Protein AF-A0A4Q4IPM7-F1 (afdb_monomer)

Structure (mmCIF, N/CA/C/O backbone):
data_AF-A0A4Q4IPM7-F1
#
_entry.id   AF-A0A4Q4IPM7-F1
#
loop_
_atom_site.group_PDB
_atom_site.id
_atom_site.type_symbol
_atom_site.label_atom_id
_atom_site.label_alt_id
_atom_site.label_comp_id
_atom_site.label_asym_id
_atom_site.label_entity_id
_atom_site.label_seq_id
_atom_site.pdbx_PDB_ins_code
_atom_site.Cartn_x
_atom_site.Cartn_y
_atom_site.Cartn_z
_atom_site.occupancy
_atom_site.B_iso_or_equiv
_atom_site.auth_seq_id
_atom_site.auth_comp_id
_atom_site.auth_asym_id
_atom_site.auth_atom_id
_atom_site.pdbx_PDB_model_num
ATOM 1 N N . MET A 1 1 ? -11.686 -12.314 -23.707 1.00 50.91 1 MET A N 1
ATOM 2 C CA . MET A 1 1 ? -10.828 -11.120 -23.521 1.00 50.91 1 MET A CA 1
ATOM 3 C C . MET A 1 1 ? -9.849 -11.236 -22.342 1.00 50.91 1 MET A C 1
ATOM 5 O O . MET A 1 1 ? -9.187 -10.262 -22.038 1.00 50.91 1 MET A O 1
ATOM 9 N N . THR A 1 2 ? -9.696 -12.393 -21.686 1.00 59.84 2 THR A N 1
ATOM 10 C CA . THR A 1 2 ? -8.929 -12.515 -20.428 1.00 59.84 2 THR A CA 1
ATOM 11 C C . THR A 1 2 ? -7.448 -12.863 -20.609 1.00 59.84 2 THR A C 1
ATOM 13 O O . THR A 1 2 ? -6.623 -12.279 -19.924 1.00 59.84 2 THR A O 1
ATOM 16 N N . LEU A 1 3 ? -7.091 -13.733 -21.564 1.00 59.34 3 LEU A N 1
ATOM 17 C CA . LEU A 1 3 ? -5.699 -14.182 -21.767 1.00 59.34 3 LEU A CA 1
ATOM 18 C C . LEU A 1 3 ? -4.745 -13.066 -22.227 1.00 59.34 3 LEU A C 1
ATOM 20 O O . LEU A 1 3 ? -3.616 -12.990 -21.749 1.00 59.34 3 LEU A O 1
ATOM 24 N N . TRP A 1 4 ? -5.213 -12.188 -23.119 1.00 51.00 4 TRP A N 1
ATOM 25 C CA . TRP A 1 4 ? -4.432 -11.055 -23.632 1.00 51.00 4 TRP A CA 1
ATOM 26 C C . TRP A 1 4 ? -4.094 -10.046 -22.527 1.00 51.00 4 TRP A C 1
ATOM 28 O O . TRP A 1 4 ? -2.923 -9.742 -22.323 1.00 51.00 4 TRP A O 1
ATOM 38 N N . LEU A 1 5 ? -5.089 -9.638 -21.728 1.00 61.66 5 LEU A N 1
ATOM 39 C CA . LEU A 1 5 ? -4.890 -8.724 -20.597 1.00 61.66 5 LEU A CA 1
ATOM 40 C C . LEU A 1 5 ? -3.927 -9.306 -19.549 1.00 61.66 5 LEU A C 1
ATOM 42 O O . LEU A 1 5 ? -3.033 -8.610 -19.075 1.00 61.66 5 LEU A O 1
ATOM 46 N N . THR A 1 6 ? -4.047 -10.599 -19.220 1.00 65.75 6 THR A N 1
ATOM 47 C CA . THR A 1 6 ? -3.113 -11.255 -18.287 1.00 65.75 6 THR A CA 1
ATOM 48 C C . THR A 1 6 ? -1.692 -11.391 -18.837 1.00 65.75 6 THR A C 1
ATOM 50 O O . THR A 1 6 ? -0.750 -11.408 -18.042 1.00 65.75 6 THR A O 1
ATOM 53 N N . GLY A 1 7 ? -1.538 -11.498 -20.162 1.00 73.44 7 GLY A N 1
ATOM 54 C CA . GLY A 1 7 ? -0.243 -11.551 -20.843 1.00 73.44 7 GLY A CA 1
ATOM 55 C C . GLY A 1 7 ? 0.458 -10.193 -20.859 1.00 73.44 7 GLY A C 1
ATOM 56 O O . GLY A 1 7 ? 1.636 -10.114 -20.520 1.00 73.44 7 GLY A O 1
ATOM 57 N N . GLU A 1 8 ? -0.278 -9.119 -21.149 1.00 78.44 8 GLU A N 1
ATOM 58 C CA . GLU A 1 8 ? 0.234 -7.743 -21.086 1.00 78.44 8 GLU A CA 1
ATOM 59 C C . GLU A 1 8 ? 0.651 -7.350 -19.662 1.00 78.44 8 GLU A C 1
ATOM 61 O O . GLU A 1 8 ? 1.714 -6.764 -19.464 1.00 78.44 8 GLU A O 1
ATOM 66 N N . GLN A 1 9 ? -0.128 -7.745 -18.648 1.00 80.12 9 GLN A N 1
ATOM 67 C CA . GLN A 1 9 ? 0.226 -7.511 -17.245 1.00 80.12 9 GLN A CA 1
ATOM 68 C C . GLN A 1 9 ? 1.501 -8.246 -16.817 1.00 80.12 9 GLN A C 1
ATOM 70 O O . GLN A 1 9 ? 2.310 -7.687 -16.077 1.00 80.12 9 GLN A O 1
ATOM 75 N N . GLN A 1 10 ? 1.692 -9.495 -17.259 1.00 86.00 10 GLN A N 1
ATOM 76 C CA . GLN A 1 10 ? 2.915 -10.236 -16.946 1.00 86.00 10 GLN A CA 1
ATOM 77 C C . GLN A 1 10 ? 4.129 -9.601 -17.634 1.00 86.00 10 GLN A C 1
ATOM 79 O O . GLN A 1 10 ? 5.148 -9.389 -16.983 1.00 86.00 10 GLN A O 1
ATOM 84 N N . ALA A 1 11 ? 3.991 -9.215 -18.906 1.00 88.56 11 ALA A N 1
ATOM 85 C CA . ALA A 1 11 ? 5.040 -8.511 -19.636 1.00 88.56 11 ALA A CA 1
ATOM 86 C C . ALA A 1 11 ? 5.418 -7.179 -18.963 1.00 88.56 11 ALA A C 1
ATOM 88 O O . ALA A 1 11 ? 6.602 -6.872 -18.835 1.00 88.56 11 ALA A O 1
ATOM 89 N N . ALA A 1 12 ? 4.438 -6.416 -18.466 1.00 89.19 12 ALA A N 1
ATOM 90 C CA . ALA A 1 12 ? 4.694 -5.186 -17.716 1.00 89.19 12 ALA A CA 1
ATOM 91 C C . ALA A 1 12 ? 5.505 -5.444 -16.434 1.00 89.19 12 ALA A C 1
ATOM 93 O O . ALA A 1 12 ? 6.487 -4.751 -16.175 1.00 89.19 12 ALA A O 1
ATOM 94 N N . ILE A 1 13 ? 5.150 -6.475 -15.660 1.00 92.19 13 ILE A N 1
ATOM 95 C CA . ILE A 1 13 ? 5.896 -6.868 -14.453 1.00 92.19 13 ILE A CA 1
ATOM 96 C C . ILE A 1 13 ? 7.329 -7.270 -14.787 1.00 92.19 13 ILE A C 1
ATOM 98 O O . ILE A 1 13 ? 8.259 -6.853 -14.094 1.00 92.19 13 ILE A O 1
ATOM 102 N N . ASP A 1 14 ? 7.517 -8.056 -15.845 1.00 92.38 14 ASP A N 1
ATOM 103 C CA . ASP A 1 14 ? 8.843 -8.494 -16.274 1.00 92.38 14 ASP A CA 1
ATOM 104 C C . ASP A 1 14 ? 9.691 -7.297 -16.733 1.00 92.38 14 ASP A C 1
ATOM 106 O O . ASP A 1 14 ? 10.872 -7.204 -16.387 1.00 92.38 14 ASP A O 1
ATOM 110 N N . HIS A 1 15 ? 9.082 -6.324 -17.418 1.00 92.69 15 HIS A N 1
ATOM 111 C CA . HIS A 1 15 ? 9.736 -5.066 -17.774 1.00 92.69 15 HIS A CA 1
ATOM 112 C C . HIS A 1 15 ? 10.129 -4.236 -16.551 1.00 92.69 15 HIS A C 1
ATOM 114 O O . HIS A 1 15 ? 11.280 -3.805 -16.467 1.00 92.69 15 HIS A O 1
ATOM 120 N N . TYR A 1 16 ? 9.242 -4.058 -15.570 1.00 93.06 16 TYR A N 1
ATOM 121 C CA . TYR A 1 16 ? 9.579 -3.333 -14.342 1.00 93.06 16 TYR A CA 1
ATOM 122 C C . TYR A 1 16 ? 10.711 -4.016 -13.571 1.00 93.06 16 TYR A C 1
ATOM 124 O O . TYR A 1 16 ? 11.648 -3.351 -13.135 1.00 93.06 16 TYR A O 1
ATOM 132 N N . ARG A 1 17 ? 10.687 -5.351 -13.461 1.00 92.94 17 ARG A N 1
ATOM 133 C CA . ARG A 1 17 ? 11.783 -6.120 -12.851 1.00 92.94 17 ARG A CA 1
ATOM 134 C C . ARG A 1 17 ? 13.104 -5.894 -13.584 1.00 92.94 17 ARG A C 1
ATOM 136 O O . ARG A 1 17 ? 14.116 -5.648 -12.934 1.00 92.94 17 ARG A O 1
ATOM 143 N N . ALA A 1 18 ? 13.101 -5.924 -14.917 1.00 93.06 18 ALA A N 1
ATOM 144 C CA . ALA A 1 18 ? 14.299 -5.664 -15.712 1.00 93.06 18 ALA A CA 1
ATOM 145 C C . ALA A 1 18 ? 14.844 -4.242 -15.487 1.00 93.06 18 ALA A C 1
ATOM 147 O O . ALA A 1 18 ? 16.050 -4.060 -15.330 1.00 93.06 18 ALA A O 1
ATOM 148 N N . MET A 1 19 ? 13.964 -3.240 -15.401 1.00 91.88 19 MET A N 1
ATOM 149 C CA . MET A 1 19 ? 14.357 -1.860 -15.102 1.00 91.88 19 MET A CA 1
ATOM 150 C C . MET A 1 19 ? 14.982 -1.721 -13.708 1.00 91.88 19 MET A C 1
ATOM 152 O O . MET A 1 19 ? 15.994 -1.039 -13.568 1.00 91.88 19 MET A O 1
ATOM 156 N N . LEU A 1 20 ? 14.443 -2.404 -12.694 1.00 92.44 20 LEU A N 1
ATOM 157 C CA . LEU A 1 20 ? 15.000 -2.388 -11.336 1.00 92.44 20 LEU A CA 1
ATOM 158 C C . LEU A 1 20 ? 16.339 -3.131 -11.230 1.00 92.44 20 LEU A C 1
ATOM 160 O O . LEU A 1 20 ? 17.184 -2.748 -10.427 1.00 92.44 20 LEU A O 1
ATOM 164 N N . ILE A 1 21 ? 16.576 -4.155 -12.056 1.00 92.44 21 ILE A N 1
ATOM 165 C CA . ILE A 1 21 ? 17.897 -4.799 -12.159 1.00 92.44 21 ILE A CA 1
ATOM 166 C C . ILE A 1 21 ? 18.933 -3.806 -12.703 1.00 92.44 21 ILE A C 1
ATOM 168 O O . ILE A 1 21 ? 20.062 -3.763 -12.217 1.00 92.44 21 ILE A O 1
ATOM 172 N N . LEU A 1 22 ? 18.554 -3.001 -13.702 1.00 91.81 22 LEU A N 1
ATOM 173 C CA . LEU A 1 22 ? 19.433 -1.992 -14.300 1.00 91.81 22 LEU A CA 1
ATOM 174 C C . LEU A 1 22 ? 19.650 -0.779 -13.384 1.00 91.81 22 LEU A C 1
ATOM 176 O O . LEU A 1 22 ? 20.718 -0.170 -13.423 1.00 91.81 22 LEU A O 1
ATOM 180 N N . ASN A 1 23 ? 18.654 -0.426 -12.570 1.00 90.31 23 ASN A N 1
ATOM 181 C CA . ASN A 1 23 ? 18.705 0.701 -11.645 1.00 90.31 23 ASN A CA 1
ATOM 182 C C . ASN A 1 23 ? 18.116 0.327 -10.271 1.00 90.31 23 ASN A C 1
ATOM 184 O O . ASN A 1 23 ? 16.974 0.688 -9.970 1.00 90.31 23 ASN A O 1
ATOM 188 N N . PRO A 1 24 ? 18.888 -0.357 -9.407 1.00 87.19 24 PRO A N 1
ATOM 189 C CA . PRO A 1 24 ? 18.386 -0.851 -8.125 1.00 87.19 24 PRO A CA 1
ATOM 190 C C . PRO A 1 24 ? 18.013 0.267 -7.147 1.00 87.19 24 PRO A C 1
ATOM 192 O O . PRO A 1 24 ? 17.145 0.059 -6.305 1.00 87.19 24 PRO A O 1
ATOM 195 N N . ASN A 1 25 ? 18.604 1.459 -7.282 1.00 88.06 25 ASN A N 1
ATOM 196 C CA . ASN A 1 25 ? 18.261 2.620 -6.452 1.00 88.06 25 ASN A CA 1
ATOM 197 C C . ASN A 1 25 ? 16.885 3.209 -6.786 1.00 88.06 25 ASN A C 1
ATOM 199 O O . ASN A 1 25 ? 16.353 3.988 -6.004 1.00 88.06 25 ASN A O 1
ATOM 203 N N . ASP A 1 26 ? 16.324 2.851 -7.943 1.00 89.31 26 ASP A N 1
ATOM 204 C CA . ASP A 1 26 ? 15.000 3.257 -8.397 1.00 89.31 26 ASP A CA 1
ATOM 205 C C . ASP A 1 26 ? 14.680 4.748 -8.188 1.00 89.31 26 ASP A C 1
ATOM 207 O O . ASP A 1 26 ? 13.648 5.155 -7.646 1.00 89.31 26 ASP A O 1
ATOM 211 N N . ASN A 1 27 ? 15.575 5.598 -8.685 1.00 84.50 27 ASN A N 1
ATOM 212 C CA . ASN A 1 27 ? 15.377 7.049 -8.655 1.00 84.50 27 ASN A CA 1
ATOM 213 C C . ASN A 1 27 ? 14.169 7.510 -9.503 1.00 84.50 27 ASN A C 1
ATOM 215 O O . ASN A 1 27 ? 13.852 8.695 -9.513 1.00 84.50 27 ASN A O 1
ATOM 219 N N . GLN A 1 28 ? 13.530 6.595 -10.244 1.00 84.31 28 GLN A N 1
ATOM 220 C CA . GLN A 1 28 ? 12.401 6.853 -11.142 1.00 84.31 28 GLN A CA 1
ATOM 221 C C . GLN A 1 28 ? 11.054 6.365 -10.583 1.00 84.31 28 GLN A C 1
ATOM 223 O O . GLN A 1 28 ? 10.024 6.648 -11.188 1.00 84.31 28 GLN A O 1
ATOM 228 N N . GLY A 1 29 ? 11.039 5.656 -9.449 1.00 88.50 29 GLY A N 1
ATOM 229 C CA . GLY A 1 29 ? 9.805 5.196 -8.804 1.00 88.50 29 GLY A CA 1
ATOM 230 C C . GLY A 1 29 ? 9.147 3.973 -9.456 1.00 88.50 29 GLY A C 1
ATOM 231 O O . GLY A 1 29 ? 7.971 3.708 -9.212 1.00 88.50 29 GLY A O 1
ATOM 232 N N . ILE A 1 30 ? 9.881 3.198 -10.257 1.00 92.81 30 ILE A N 1
ATOM 233 C CA . ILE A 1 30 ? 9.405 1.955 -10.883 1.00 92.81 30 ILE A CA 1
ATOM 234 C C . ILE A 1 30 ? 8.963 0.928 -9.836 1.00 92.81 30 ILE A C 1
ATOM 236 O O . ILE A 1 30 ? 8.058 0.131 -10.093 1.00 92.81 30 ILE A O 1
ATOM 240 N N . ARG A 1 31 ? 9.544 0.956 -8.633 1.00 94.31 31 ARG A N 1
ATOM 241 C CA . ARG A 1 31 ? 9.176 0.050 -7.541 1.00 94.31 31 ARG A CA 1
ATOM 242 C C . ARG A 1 31 ? 7.708 0.198 -7.133 1.00 94.31 31 ARG A C 1
ATOM 244 O O . ARG A 1 31 ? 7.088 -0.803 -6.790 1.00 94.31 31 ARG A O 1
ATOM 251 N N . TYR A 1 32 ? 7.131 1.397 -7.234 1.00 92.50 32 TYR A N 1
ATOM 252 C CA . TYR A 1 32 ? 5.714 1.627 -6.944 1.00 92.50 32 TYR A CA 1
ATOM 253 C C . TYR A 1 32 ? 4.8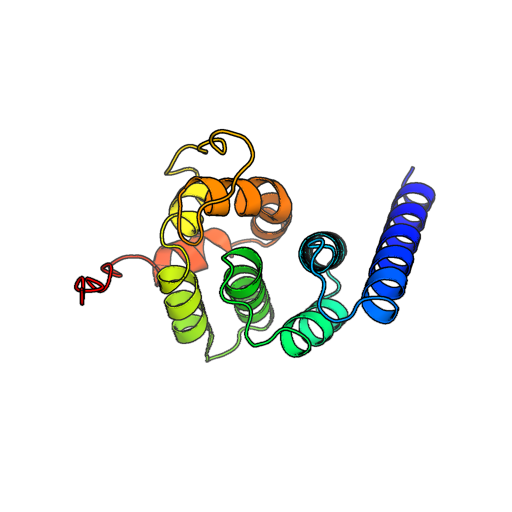16 1.011 -8.016 1.00 92.50 32 TYR A C 1
ATOM 255 O O . TYR A 1 32 ? 3.878 0.289 -7.687 1.00 92.50 32 TYR A O 1
ATOM 263 N N . LEU A 1 33 ? 5.169 1.184 -9.295 1.00 92.19 33 LEU A N 1
ATOM 264 C CA . LEU A 1 33 ? 4.452 0.560 -10.412 1.00 92.19 33 LEU A CA 1
ATOM 265 C C . LEU A 1 33 ? 4.484 -0.969 -10.316 1.00 92.19 33 LEU A C 1
ATOM 267 O O . LEU A 1 33 ? 3.468 -1.630 -10.537 1.00 92.19 33 LEU A O 1
ATOM 271 N N . LEU A 1 34 ? 5.637 -1.535 -9.949 1.00 94.31 34 LEU A N 1
ATOM 272 C CA . LEU A 1 34 ? 5.768 -2.970 -9.731 1.00 94.31 34 LEU A CA 1
ATOM 273 C C . LEU A 1 34 ? 4.928 -3.437 -8.535 1.00 94.31 34 LEU A C 1
ATOM 275 O O . LEU A 1 34 ? 4.243 -4.450 -8.655 1.00 94.31 34 LEU A O 1
ATOM 279 N N . ALA A 1 35 ? 4.932 -2.712 -7.413 1.00 94.12 35 ALA A N 1
ATOM 280 C CA . ALA A 1 35 ? 4.102 -3.043 -6.255 1.00 94.12 35 ALA A CA 1
ATOM 281 C C . ALA A 1 35 ? 2.606 -3.040 -6.614 1.00 94.12 35 ALA A C 1
ATOM 283 O O . ALA A 1 35 ? 1.919 -4.036 -6.378 1.00 94.12 35 ALA A O 1
ATOM 284 N N . SER A 1 36 ? 2.119 -1.982 -7.266 1.00 91.75 36 SER A N 1
ATOM 285 C CA . SER A 1 36 ? 0.725 -1.871 -7.708 1.00 91.75 36 SER A CA 1
ATOM 286 C C . SER A 1 36 ? 0.353 -2.998 -8.691 1.00 91.75 36 SER A C 1
ATOM 288 O O . SER A 1 36 ? -0.692 -3.636 -8.543 1.00 91.75 36 SER A O 1
ATOM 290 N N . ALA A 1 37 ? 1.229 -3.335 -9.646 1.00 92.12 37 ALA A N 1
ATOM 291 C CA . ALA A 1 37 ? 0.999 -4.434 -10.590 1.00 92.12 37 ALA A CA 1
ATOM 292 C C . ALA A 1 37 ? 0.949 -5.816 -9.910 1.00 92.12 37 ALA A C 1
ATOM 294 O O . ALA A 1 37 ? 0.107 -6.651 -10.251 1.00 92.12 37 ALA A O 1
ATOM 295 N N . LEU A 1 38 ? 1.827 -6.066 -8.934 1.00 93.38 38 LEU A N 1
ATOM 296 C CA . LEU A 1 38 ? 1.836 -7.317 -8.173 1.00 93.38 38 LEU A CA 1
ATOM 297 C C . LEU A 1 38 ? 0.601 -7.435 -7.266 1.00 93.38 38 LEU A C 1
ATOM 299 O O . LEU A 1 38 ? 0.020 -8.516 -7.183 1.00 93.38 38 LEU A O 1
ATOM 303 N N . LEU A 1 39 ? 0.150 -6.333 -6.652 1.00 90.62 39 LEU A N 1
ATOM 304 C CA . LEU A 1 39 ? -1.100 -6.282 -5.883 1.00 90.62 39 LEU A CA 1
ATOM 305 C C . LEU A 1 39 ? -2.319 -6.616 -6.746 1.00 90.62 39 LEU A C 1
ATOM 307 O O . LEU A 1 39 ? -3.146 -7.432 -6.346 1.00 90.62 39 LEU A O 1
ATOM 311 N N . GLN A 1 40 ? -2.415 -6.035 -7.944 1.00 88.00 40 GLN A N 1
ATOM 312 C CA . GLN A 1 40 ? -3.520 -6.304 -8.873 1.00 88.00 40 GLN A CA 1
ATOM 313 C C . GLN A 1 40 ? -3.575 -7.766 -9.335 1.00 88.00 40 GLN A C 1
ATOM 315 O O . GLN A 1 40 ? -4.656 -8.281 -9.617 1.00 88.00 40 GLN A O 1
ATOM 320 N N . ARG A 1 41 ? -2.423 -8.438 -9.412 1.00 88.56 41 ARG A N 1
ATOM 321 C CA . ARG A 1 41 ? -2.322 -9.862 -9.767 1.00 88.56 41 ARG A CA 1
ATOM 322 C C . ARG A 1 41 ? -2.423 -10.813 -8.589 1.00 88.56 41 ARG A C 1
ATOM 324 O O . ARG A 1 41 ? -2.352 -12.021 -8.800 1.00 88.56 41 ARG A O 1
ATOM 331 N N . ASP A 1 42 ? -2.554 -10.283 -7.381 1.00 88.44 42 ASP A N 1
ATOM 332 C CA . ASP A 1 42 ? -2.518 -11.078 -6.165 1.00 88.44 42 ASP A CA 1
ATOM 333 C C . ASP A 1 42 ? -1.204 -11.877 -5.973 1.00 88.44 42 ASP A C 1
ATOM 335 O O . ASP A 1 42 ? -1.175 -12.958 -5.383 1.00 88.44 42 ASP A O 1
ATOM 339 N N . ASP A 1 43 ? -0.077 -11.355 -6.476 1.00 92.19 43 ASP A N 1
ATOM 340 C CA . ASP A 1 43 ? 1.243 -11.981 -6.316 1.00 92.19 43 ASP A CA 1
ATOM 341 C C . ASP A 1 43 ? 1.895 -11.550 -4.991 1.00 92.19 43 ASP A C 1
ATOM 343 O O . ASP A 1 43 ? 2.826 -10.738 -4.940 1.00 92.19 43 ASP A O 1
ATOM 347 N N . LEU A 1 44 ? 1.399 -12.115 -3.886 1.00 92.12 44 LEU A N 1
ATOM 348 C CA . LEU A 1 44 ? 1.913 -11.834 -2.539 1.00 92.12 44 LEU A CA 1
ATOM 349 C C . LEU A 1 44 ? 3.389 -12.224 -2.373 1.00 92.12 44 LEU A C 1
ATOM 351 O O . LEU A 1 44 ? 4.126 -11.571 -1.630 1.00 92.12 44 LEU A O 1
ATOM 355 N N . ALA A 1 45 ? 3.841 -13.279 -3.055 1.00 92.88 45 ALA A N 1
ATOM 356 C CA . ALA A 1 45 ? 5.228 -13.726 -2.983 1.00 92.88 45 ALA A CA 1
ATOM 357 C C . ALA A 1 45 ? 6.166 -12.696 -3.628 1.00 92.88 45 ALA A C 1
ATOM 359 O O . ALA A 1 45 ? 7.166 -12.306 -3.015 1.00 92.88 45 ALA A O 1
ATOM 360 N N . GLY A 1 46 ? 5.809 -12.210 -4.820 1.00 94.25 46 GLY A N 1
ATOM 361 C CA . GLY A 1 46 ? 6.517 -11.133 -5.502 1.00 94.25 46 GLY A CA 1
ATOM 362 C C . GLY A 1 46 ? 6.539 -9.845 -4.681 1.00 94.25 46 GLY A C 1
ATOM 363 O O . GLY A 1 46 ? 7.603 -9.242 -4.531 1.00 94.25 46 GLY A O 1
ATOM 364 N N . LEU A 1 47 ? 5.406 -9.466 -4.078 1.00 94.56 47 LEU A N 1
ATOM 365 C CA . LEU A 1 47 ? 5.330 -8.292 -3.203 1.00 94.56 47 LEU A CA 1
ATOM 366 C C . LEU A 1 47 ? 6.285 -8.397 -2.021 1.00 94.56 47 LEU A C 1
ATOM 368 O O . LEU A 1 47 ? 7.033 -7.467 -1.754 1.00 94.56 47 LEU A O 1
ATOM 372 N N . LYS A 1 48 ? 6.323 -9.536 -1.327 1.00 94.00 48 LYS A N 1
ATOM 373 C CA . LYS A 1 48 ? 7.234 -9.733 -0.189 1.00 94.00 48 LYS A CA 1
ATOM 374 C C . LYS A 1 48 ? 8.704 -9.640 -0.577 1.00 94.00 48 LYS A C 1
ATOM 376 O O . LYS A 1 48 ? 9.522 -9.187 0.221 1.00 94.00 48 LYS A O 1
ATOM 381 N N . VAL A 1 49 ? 9.065 -10.121 -1.765 1.00 94.94 49 VAL A N 1
ATOM 382 C CA . VAL A 1 49 ? 10.432 -9.973 -2.278 1.00 94.94 49 VAL A CA 1
ATOM 383 C C . VAL A 1 49 ? 10.738 -8.499 -2.521 1.00 94.94 49 VAL A C 1
ATOM 385 O O . VAL A 1 49 ? 11.743 -8.010 -2.011 1.00 94.94 49 VAL A O 1
ATOM 388 N N . LEU A 1 50 ? 9.843 -7.787 -3.206 1.00 95.31 50 LEU A N 1
ATOM 389 C CA . LEU A 1 50 ? 10.000 -6.364 -3.490 1.00 95.31 50 LEU A CA 1
ATOM 390 C C . LEU A 1 50 ? 10.070 -5.514 -2.213 1.00 95.31 50 LEU A C 1
ATOM 392 O O . LEU A 1 50 ? 10.955 -4.676 -2.075 1.00 95.31 50 LEU A O 1
ATOM 396 N N . LEU A 1 51 ? 9.176 -5.754 -1.254 1.00 93.75 51 LEU A N 1
ATOM 397 C CA . LEU A 1 51 ? 9.115 -4.994 -0.005 1.00 93.75 51 LEU A CA 1
ATOM 398 C C . LEU A 1 51 ? 10.393 -5.160 0.820 1.00 93.75 51 LEU A C 1
ATOM 400 O O . LEU A 1 51 ? 10.881 -4.184 1.375 1.00 93.75 51 LEU A O 1
ATOM 404 N N . ARG A 1 52 ? 10.973 -6.370 0.848 1.00 93.50 52 ARG A N 1
ATOM 405 C CA . ARG A 1 52 ? 12.272 -6.622 1.497 1.00 93.50 52 ARG A CA 1
ATOM 406 C C . ARG A 1 52 ? 13.433 -5.948 0.778 1.00 93.50 52 ARG A C 1
ATOM 408 O O . ARG A 1 52 ? 14.356 -5.485 1.432 1.00 93.50 52 ARG A O 1
ATOM 415 N N . GLN A 1 53 ? 13.397 -5.888 -0.552 1.00 93.38 53 GLN A N 1
ATOM 416 C CA . GLN A 1 53 ? 14.430 -5.201 -1.328 1.00 93.38 53 GLN A CA 1
ATOM 417 C C . GLN A 1 53 ? 14.498 -3.700 -0.991 1.00 93.38 53 GLN A C 1
ATOM 419 O O . GLN A 1 53 ? 15.578 -3.117 -1.038 1.00 93.38 53 GLN A O 1
ATOM 424 N N . TYR A 1 54 ? 13.367 -3.100 -0.612 1.00 92.62 54 TYR A N 1
ATOM 425 C CA . TYR A 1 54 ? 13.249 -1.685 -0.252 1.00 92.62 54 TYR A CA 1
ATOM 426 C C . TYR A 1 54 ? 12.691 -1.503 1.168 1.00 92.62 54 TYR A C 1
ATOM 428 O O . TYR A 1 54 ? 11.794 -0.699 1.393 1.00 92.62 54 TYR A O 1
ATOM 436 N N . GLU A 1 55 ? 13.198 -2.255 2.146 1.00 88.00 55 GLU A N 1
ATOM 437 C CA . GLU A 1 55 ? 12.666 -2.256 3.522 1.00 88.00 55 GLU A CA 1
ATOM 438 C C . GLU A 1 55 ? 12.736 -0.894 4.241 1.00 88.00 55 GLU A C 1
ATOM 440 O O . GLU A 1 55 ? 11.999 -0.660 5.195 1.00 88.00 55 GLU A O 1
ATOM 445 N N . GLY A 1 56 ? 13.597 0.016 3.774 1.00 84.50 56 GLY A N 1
ATOM 446 C CA . GLY A 1 56 ? 13.719 1.382 4.292 1.00 84.50 56 GLY A CA 1
ATOM 447 C C . GLY A 1 56 ? 12.746 2.395 3.680 1.00 84.50 56 GLY A C 1
ATOM 448 O O . GLY A 1 56 ? 12.819 3.576 4.020 1.00 84.50 56 GLY A O 1
ATOM 449 N N . ASP A 1 57 ? 11.874 1.979 2.758 1.00 88.25 57 ASP A N 1
ATOM 450 C CA . ASP A 1 57 ? 10.908 2.875 2.126 1.00 88.25 57 ASP A CA 1
ATOM 451 C C . ASP A 1 57 ? 9.743 3.176 3.088 1.00 88.25 57 ASP A C 1
ATOM 453 O O . ASP A 1 57 ? 8.946 2.308 3.445 1.00 88.25 57 ASP A O 1
ATOM 457 N N . GLY A 1 58 ? 9.673 4.432 3.534 1.00 85.94 58 GLY A N 1
ATOM 458 C CA . GLY A 1 58 ? 8.654 4.925 4.462 1.00 85.94 58 GLY A CA 1
ATOM 459 C C . GLY A 1 58 ? 7.372 5.428 3.794 1.00 85.94 58 GLY A C 1
ATOM 460 O O . GLY A 1 58 ? 6.569 6.065 4.477 1.00 85.94 58 GLY A O 1
ATOM 461 N N . SER A 1 59 ? 7.195 5.202 2.487 1.00 91.06 59 SER A N 1
ATOM 462 C CA . SER A 1 59 ? 6.010 5.636 1.741 1.00 91.06 59 SER A CA 1
ATOM 463 C C . SER A 1 59 ? 4.718 5.017 2.279 1.00 91.06 59 SER A C 1
ATOM 465 O O . SER A 1 59 ? 4.695 3.903 2.822 1.00 91.06 59 SER A O 1
ATOM 467 N N . ALA A 1 60 ? 3.596 5.697 2.043 1.00 92.38 60 ALA A N 1
ATOM 468 C CA . ALA A 1 60 ? 2.276 5.103 2.224 1.00 92.38 60 ALA A CA 1
ATOM 469 C C . ALA A 1 60 ? 2.136 3.816 1.389 1.00 92.38 60 ALA A C 1
ATOM 471 O O . ALA A 1 60 ? 1.601 2.817 1.871 1.00 92.38 60 ALA A O 1
ATOM 472 N N . ALA A 1 61 ? 2.680 3.806 0.167 1.00 92.75 61 ALA A N 1
ATOM 473 C CA . ALA A 1 61 ? 2.631 2.646 -0.713 1.00 92.75 61 ALA A CA 1
ATOM 474 C C . ALA A 1 61 ? 3.270 1.402 -0.085 1.00 92.75 61 ALA A C 1
ATOM 476 O O . ALA A 1 61 ? 2.664 0.331 -0.120 1.00 92.75 61 ALA A O 1
ATOM 477 N N . TRP A 1 62 ? 4.439 1.530 0.546 1.00 95.00 62 TRP A N 1
ATOM 478 C CA . TRP A 1 62 ? 5.087 0.406 1.224 1.00 95.00 62 TRP A CA 1
ATOM 479 C C . TRP A 1 62 ? 4.320 -0.036 2.465 1.00 95.00 62 TRP A C 1
ATOM 481 O O . TRP A 1 62 ? 3.949 -1.208 2.596 1.00 95.00 62 TRP A O 1
ATOM 491 N N . ALA A 1 63 ? 4.045 0.909 3.363 1.00 95.69 63 ALA A N 1
ATOM 492 C CA . ALA A 1 63 ? 3.506 0.589 4.676 1.00 95.69 63 ALA A CA 1
ATOM 493 C C . ALA A 1 63 ? 2.091 -0.010 4.593 1.00 95.69 63 ALA A C 1
ATOM 495 O O . ALA A 1 63 ? 1.789 -1.007 5.254 1.00 95.69 63 ALA A O 1
ATOM 496 N N . TYR A 1 64 ? 1.232 0.526 3.722 1.00 96.44 64 TYR A N 1
ATOM 497 C CA . TYR A 1 64 ? -0.117 -0.010 3.543 1.00 96.44 64 TYR A CA 1
ATOM 498 C C . TYR A 1 64 ? -0.142 -1.304 2.726 1.00 96.44 64 TYR A C 1
ATOM 500 O O . TYR A 1 64 ? -0.967 -2.173 3.000 1.00 96.44 64 TYR A O 1
ATOM 508 N N . THR A 1 65 ? 0.789 -1.508 1.791 1.00 95.12 65 THR A N 1
ATOM 509 C CA . THR A 1 65 ? 0.918 -2.811 1.117 1.00 95.12 65 THR A CA 1
ATOM 510 C C . THR A 1 65 ? 1.316 -3.908 2.107 1.00 95.12 65 THR A C 1
ATOM 512 O O . THR A 1 65 ? 0.725 -4.989 2.094 1.00 95.12 65 THR A O 1
ATOM 515 N N . LEU A 1 66 ? 2.245 -3.625 3.029 1.00 95.06 66 LEU A N 1
ATOM 516 C CA . LEU A 1 66 ? 2.576 -4.530 4.136 1.00 95.06 66 LEU A CA 1
ATOM 517 C C . LEU A 1 66 ? 1.364 -4.808 5.032 1.00 95.06 66 LEU A C 1
ATOM 519 O O . LEU A 1 66 ? 1.119 -5.965 5.378 1.00 95.06 66 LEU A O 1
ATOM 523 N N . ALA A 1 67 ? 0.580 -3.781 5.372 1.00 95.94 67 ALA A N 1
ATOM 524 C CA . ALA A 1 67 ? -0.638 -3.945 6.164 1.00 95.94 67 ALA A CA 1
ATOM 525 C C . ALA A 1 67 ? -1.670 -4.846 5.466 1.00 95.94 67 ALA A C 1
ATOM 527 O O . ALA A 1 67 ? -2.272 -5.703 6.114 1.00 95.94 67 ALA A O 1
ATOM 528 N N . LEU A 1 68 ? -1.837 -4.707 4.147 1.00 95.56 68 LEU A N 1
ATOM 529 C CA . LEU A 1 68 ? -2.741 -5.553 3.371 1.00 95.56 68 LEU A CA 1
ATOM 530 C C . LEU A 1 68 ? -2.274 -7.013 3.338 1.00 95.56 68 LEU A C 1
ATOM 532 O O . LEU A 1 68 ? -3.080 -7.921 3.537 1.00 95.56 68 LEU A O 1
ATOM 536 N N . ILE A 1 69 ? -0.974 -7.256 3.145 1.00 94.75 69 ILE A N 1
ATOM 537 C CA . ILE A 1 69 ? -0.395 -8.608 3.209 1.00 94.75 69 ILE A CA 1
ATOM 538 C C . ILE A 1 69 ? -0.610 -9.210 4.602 1.00 94.75 69 ILE A C 1
ATOM 540 O O . ILE A 1 69 ? -1.072 -10.344 4.713 1.00 94.75 69 ILE A O 1
ATOM 544 N N . ALA A 1 70 ? -0.343 -8.442 5.661 1.00 95.06 70 ALA A N 1
ATOM 545 C CA . ALA A 1 70 ? -0.537 -8.881 7.040 1.00 95.06 70 ALA A CA 1
ATOM 546 C C . ALA A 1 70 ? -1.997 -9.257 7.330 1.00 95.06 70 ALA A C 1
ATOM 548 O O . ALA A 1 70 ? -2.248 -10.259 7.997 1.00 95.06 70 ALA A O 1
ATOM 549 N N . TYR A 1 71 ? -2.961 -8.497 6.801 1.00 95.06 71 TYR A N 1
ATOM 550 C CA . TYR A 1 71 ? -4.378 -8.843 6.902 1.00 95.06 71 TYR A CA 1
ATOM 551 C C . TYR A 1 71 ? -4.686 -10.185 6.233 1.00 95.06 71 TYR A C 1
ATOM 553 O O . TYR A 1 71 ? -5.296 -11.063 6.843 1.00 95.06 71 TYR A O 1
ATOM 561 N N . ARG A 1 72 ? -4.228 -10.361 4.990 1.00 92.50 72 ARG A N 1
ATOM 562 C CA . ARG A 1 72 ? -4.491 -11.572 4.201 1.00 92.50 72 ARG A CA 1
ATOM 563 C C . ARG A 1 72 ? -3.908 -12.832 4.814 1.00 92.50 72 ARG A C 1
ATOM 565 O O . ARG A 1 72 ? -4.524 -13.890 4.741 1.00 92.50 72 ARG A O 1
ATOM 572 N N . GLU A 1 73 ? -2.724 -12.718 5.393 1.00 93.56 73 GLU A N 1
ATOM 573 C CA . GLU A 1 73 ? -2.033 -13.838 6.027 1.00 93.56 73 GLU A CA 1
ATOM 574 C C . G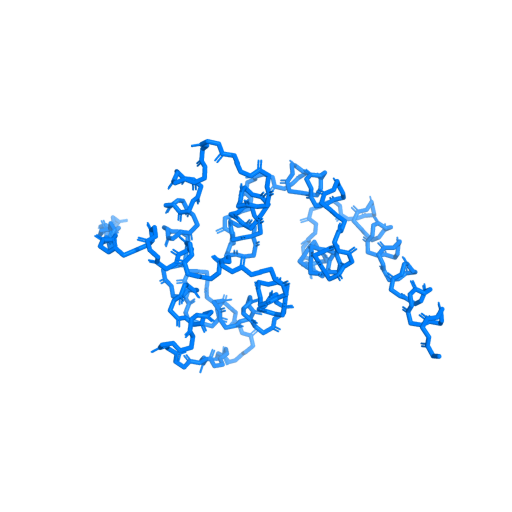LU A 1 73 ? -2.423 -14.030 7.489 1.00 93.56 73 GLU A C 1
ATOM 576 O O . GLU A 1 73 ? -1.934 -14.959 8.129 1.00 93.56 73 GLU A O 1
ATOM 581 N N . GLN A 1 74 ? -3.305 -13.172 8.014 1.00 93.25 74 GLN A N 1
ATOM 582 C CA . GLN A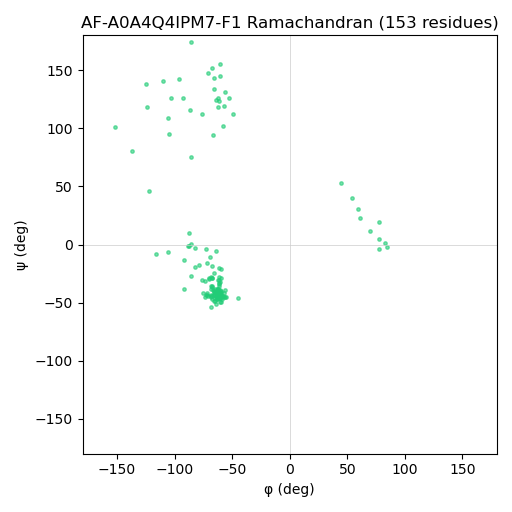 1 74 ? -3.702 -13.163 9.419 1.00 93.25 74 GLN A CA 1
ATOM 583 C C . GLN A 1 74 ? -2.479 -13.069 10.349 1.00 93.25 74 GLN A C 1
ATOM 585 O O . GLN A 1 74 ? -2.412 -13.733 11.385 1.00 93.25 74 GLN A O 1
ATOM 590 N N . ASP A 1 75 ? -1.495 -12.244 9.972 1.00 92.88 75 ASP A N 1
ATOM 591 C CA . ASP A 1 75 ? -0.260 -12.082 10.734 1.00 92.88 75 ASP A CA 1
ATOM 592 C C . ASP A 1 75 ? -0.593 -11.526 12.133 1.00 92.88 75 ASP A C 1
ATOM 594 O O . ASP A 1 75 ? -1.227 -10.466 12.243 1.00 92.88 75 ASP A O 1
ATOM 598 N N . PRO A 1 76 ? -0.153 -12.182 13.225 1.00 91.94 76 PRO A N 1
ATOM 599 C CA . PRO A 1 76 ? -0.399 -11.707 14.588 1.00 91.94 76 PRO A CA 1
ATOM 600 C C . PRO A 1 76 ? 0.184 -10.311 14.858 1.00 91.94 76 PRO A C 1
ATOM 602 O O . PRO A 1 76 ? -0.271 -9.613 15.765 1.00 91.94 76 PRO A O 1
ATOM 605 N N . ARG A 1 77 ? 1.166 -9.869 14.063 1.00 93.19 77 ARG A N 1
ATOM 606 C CA . ARG A 1 77 ? 1.767 -8.529 14.127 1.00 93.19 77 ARG A CA 1
ATOM 607 C C . ARG A 1 77 ? 0.948 -7.468 13.394 1.00 93.19 77 ARG A C 1
ATOM 609 O O . ARG A 1 77 ? 1.297 -6.291 13.467 1.00 93.19 77 ARG A O 1
ATOM 616 N N . GLY A 1 78 ? -0.154 -7.841 12.740 1.00 92.00 78 GLY A N 1
ATOM 617 C CA . GLY A 1 78 ? -1.031 -6.942 11.987 1.00 92.00 78 GLY A CA 1
ATOM 618 C C . GLY A 1 78 ? -1.367 -5.624 12.704 1.00 92.00 78 GLY A C 1
ATOM 619 O O . GLY A 1 78 ? -1.217 -4.572 12.089 1.00 92.00 78 GLY A O 1
ATOM 620 N N . PRO A 1 79 ? -1.735 -5.612 14.003 1.00 91.94 79 PRO A N 1
ATOM 621 C CA . PRO A 1 79 ? -1.998 -4.364 14.724 1.00 91.94 79 PRO A CA 1
ATOM 622 C C . PRO A 1 79 ? -0.793 -3.416 14.830 1.00 91.94 79 PRO A C 1
ATOM 624 O O . PRO A 1 79 ? -0.973 -2.200 14.823 1.00 91.94 79 PRO A O 1
ATOM 627 N N . ALA A 1 80 ? 0.429 -3.946 14.947 1.00 93.06 80 ALA A N 1
ATOM 628 C CA . ALA A 1 80 ? 1.642 -3.129 14.961 1.00 93.06 80 ALA A CA 1
ATOM 629 C C . ALA A 1 80 ? 1.934 -2.565 13.564 1.00 93.06 80 ALA A C 1
ATOM 631 O O . ALA A 1 80 ? 2.161 -1.368 13.435 1.00 93.06 80 ALA A O 1
ATOM 632 N N . ILE A 1 81 ? 1.801 -3.399 12.527 1.00 94.50 81 ILE A N 1
ATOM 633 C CA . ILE A 1 81 ? 1.997 -3.001 11.125 1.00 94.50 81 ILE A CA 1
ATOM 634 C C . ILE A 1 81 ? 0.995 -1.909 10.719 1.00 94.50 81 ILE A C 1
ATOM 636 O O . ILE A 1 81 ? 1.376 -0.918 10.104 1.00 94.50 81 ILE A O 1
ATOM 640 N N . VAL A 1 82 ? -0.280 -2.034 11.109 1.00 94.69 82 VAL A N 1
ATOM 641 C CA . VAL A 1 82 ? -1.290 -0.988 10.859 1.00 94.69 82 VAL A CA 1
ATOM 642 C C . VAL A 1 82 ? -0.934 0.311 11.567 1.00 94.69 82 VAL A C 1
ATOM 644 O O . VAL A 1 82 ? -1.130 1.379 10.997 1.00 94.69 82 VAL A O 1
ATOM 647 N N . ARG A 1 83 ? -0.406 0.247 12.794 1.00 93.44 83 ARG A N 1
ATOM 648 C CA . ARG A 1 83 ? 0.032 1.449 13.508 1.00 93.44 83 ARG A CA 1
ATOM 649 C C . ARG A 1 83 ? 1.174 2.142 12.772 1.00 93.44 83 ARG A C 1
ATOM 651 O O . ARG A 1 83 ? 1.114 3.352 12.614 1.00 93.44 83 ARG A O 1
ATOM 658 N N . GLU A 1 84 ? 2.168 1.393 12.308 1.00 92.31 84 GLU A N 1
ATOM 659 C CA . GLU A 1 84 ? 3.292 1.937 11.536 1.00 92.31 84 GLU A CA 1
ATOM 660 C C . GLU A 1 84 ? 2.823 2.547 10.205 1.00 92.31 84 GLU A C 1
ATOM 662 O O . GLU A 1 84 ? 3.205 3.668 9.877 1.00 92.31 84 GLU A O 1
ATOM 667 N N . ALA A 1 85 ? 1.919 1.875 9.485 1.00 94.69 85 ALA A N 1
ATOM 668 C CA . ALA A 1 85 ? 1.306 2.417 8.270 1.00 94.69 85 ALA A CA 1
ATOM 669 C C . ALA A 1 85 ? 0.481 3.682 8.537 1.00 94.69 85 ALA A C 1
ATOM 671 O O . ALA A 1 85 ? 0.512 4.648 7.777 1.00 94.69 85 ALA A O 1
ATOM 672 N N . TRP A 1 86 ? -0.229 3.717 9.659 1.00 95.06 86 TRP A N 1
ATOM 673 C CA . TRP A 1 86 ? -0.959 4.903 10.072 1.00 95.06 86 TRP A CA 1
ATOM 674 C C . TRP A 1 86 ? -0.028 6.067 10.435 1.00 95.06 86 TRP A C 1
ATOM 676 O O . TRP A 1 86 ? -0.318 7.215 10.100 1.00 95.06 86 TRP A O 1
ATOM 686 N N . GLU A 1 87 ? 1.095 5.784 11.099 1.00 92.25 87 GLU A N 1
ATOM 687 C CA . GLU A 1 87 ? 2.118 6.781 11.430 1.00 92.25 87 GLU A CA 1
ATOM 688 C C . GLU A 1 87 ? 2.846 7.314 10.186 1.00 92.25 87 GLU A C 1
ATOM 690 O O . GLU A 1 87 ? 3.278 8.470 10.208 1.00 92.25 87 GLU A O 1
ATOM 695 N N . SER A 1 88 ? 2.963 6.522 9.111 1.00 92.94 88 SER A N 1
ATOM 696 C CA . SER A 1 88 ? 3.513 7.000 7.838 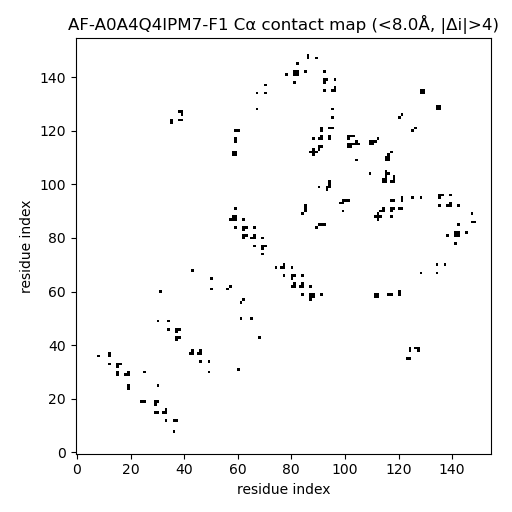1.00 92.94 88 SER A CA 1
ATOM 697 C C . SER A 1 88 ? 2.537 7.917 7.107 1.00 92.94 88 SER A C 1
ATOM 699 O O . SER A 1 88 ? 2.933 8.996 6.668 1.00 92.94 88 SER A O 1
ATOM 701 N N . ASN A 1 89 ? 1.254 7.545 7.031 1.00 94.94 89 ASN A N 1
ATOM 702 C CA . ASN A 1 89 ? 0.227 8.399 6.445 1.00 94.94 89 ASN A CA 1
ATOM 703 C C . ASN A 1 89 ? -1.162 8.144 7.052 1.00 94.94 89 ASN A C 1
ATOM 705 O O . ASN A 1 89 ? -1.875 7.218 6.668 1.00 94.94 89 ASN A O 1
ATOM 709 N N . SER A 1 90 ? -1.589 9.020 7.963 1.00 94.25 90 SER A N 1
ATOM 710 C CA . SER A 1 90 ? -2.858 8.881 8.700 1.00 94.25 90 SER A CA 1
ATOM 711 C C . SER A 1 90 ? -4.127 9.069 7.855 1.00 94.25 90 SER A C 1
ATOM 713 O O . SER A 1 90 ? -5.234 8.808 8.333 1.00 94.25 90 SER A O 1
ATOM 715 N N . HIS A 1 91 ? -4.003 9.549 6.614 1.00 94.69 91 HIS A N 1
ATOM 716 C CA . HIS A 1 91 ? -5.145 9.889 5.764 1.00 94.69 91 HIS A CA 1
ATOM 717 C C . HIS A 1 91 ? -5.691 8.697 4.976 1.00 94.69 91 HIS A C 1
ATOM 719 O O . HIS A 1 91 ? -6.888 8.666 4.678 1.00 94.69 91 HIS A O 1
ATOM 725 N N . VAL A 1 92 ? -4.842 7.708 4.686 1.00 95.50 92 VAL A N 1
ATOM 726 C CA . VAL A 1 92 ? -5.186 6.544 3.858 1.00 95.50 92 VAL A CA 1
ATOM 727 C C . VAL A 1 92 ? -6.403 5.766 4.377 1.00 95.50 92 VAL A C 1
ATOM 729 O O . VAL A 1 92 ? -7.282 5.496 3.561 1.00 95.50 92 VAL A O 1
ATOM 732 N N . PRO A 1 93 ? -6.563 5.446 5.681 1.00 95.50 93 PRO A N 1
ATOM 733 C CA . PRO A 1 93 ? -7.697 4.636 6.131 1.00 95.50 93 PRO A CA 1
ATOM 734 C C . PRO A 1 93 ? -9.035 5.335 5.900 1.00 95.50 93 PRO A C 1
ATOM 736 O O . PRO A 1 93 ? -9.984 4.722 5.419 1.00 95.50 93 PRO A O 1
ATOM 739 N N . ALA A 1 94 ? -9.102 6.641 6.179 1.00 93.19 94 ALA A N 1
ATOM 740 C CA . ALA A 1 94 ? -10.312 7.427 5.967 1.00 93.19 94 ALA A CA 1
ATOM 741 C C . ALA A 1 94 ? -10.642 7.587 4.474 1.00 93.19 94 ALA A C 1
ATOM 743 O O . ALA A 1 94 ? -11.817 7.583 4.109 1.00 93.19 94 ALA A O 1
ATOM 744 N N . MET A 1 95 ? -9.629 7.709 3.609 1.00 95.31 95 MET A N 1
ATOM 745 C CA . MET A 1 95 ? -9.824 7.772 2.156 1.00 95.31 95 MET A CA 1
ATOM 746 C C . MET A 1 95 ? -10.244 6.416 1.571 1.00 95.31 95 MET A C 1
ATOM 748 O O . MET A 1 95 ? -11.177 6.368 0.772 1.00 95.31 95 MET A O 1
ATOM 752 N N . LEU A 1 96 ? -9.636 5.306 2.011 1.00 95.00 96 LEU A N 1
ATOM 753 C CA . LEU A 1 96 ? -10.038 3.949 1.615 1.00 95.00 96 LEU A CA 1
ATOM 754 C C . LEU A 1 96 ? -11.480 3.638 2.025 1.00 95.00 96 LEU A C 1
ATOM 756 O O . LEU A 1 96 ? -12.232 3.081 1.229 1.00 95.00 96 LEU A O 1
ATOM 760 N N . ALA A 1 97 ? -11.875 4.042 3.234 1.00 92.94 97 ALA A N 1
ATOM 761 C CA . ALA A 1 97 ? -13.238 3.890 3.740 1.00 92.94 97 ALA A CA 1
ATOM 762 C C . ALA A 1 97 ? -14.253 4.854 3.091 1.00 92.94 97 ALA A C 1
ATOM 764 O O . ALA A 1 97 ? -15.439 4.798 3.405 1.00 92.94 97 ALA A O 1
ATOM 765 N N . GLY A 1 98 ? -13.813 5.769 2.217 1.00 91.31 98 GLY A N 1
ATOM 766 C CA . GLY A 1 98 ? -14.681 6.776 1.597 1.00 91.31 98 GLY A CA 1
ATOM 767 C C . GLY A 1 98 ? -15.190 7.856 2.562 1.00 91.31 98 GLY A C 1
ATOM 768 O O . GLY A 1 98 ? -16.077 8.629 2.207 1.00 91.31 98 GLY A O 1
ATOM 769 N N . LEU A 1 99 ? -14.630 7.939 3.772 1.00 89.88 99 LEU A N 1
ATOM 770 C CA . LEU A 1 99 ? -14.977 8.930 4.798 1.00 89.88 99 LEU A CA 1
ATOM 771 C C . LEU A 1 99 ? -14.274 10.277 4.574 1.00 89.88 99 LEU A C 1
ATOM 773 O O . LEU A 1 99 ? -14.701 11.303 5.105 1.00 89.88 99 LEU A O 1
ATOM 777 N N . LYS A 1 100 ? -13.194 10.283 3.788 1.00 91.25 100 LYS A N 1
ATOM 778 C CA . LYS A 1 100 ? -12.448 11.477 3.383 1.00 91.25 100 LYS A CA 1
ATOM 779 C C . LYS A 1 100 ? -12.352 11.539 1.860 1.00 91.25 100 LYS A C 1
ATOM 781 O O . LYS A 1 100 ? -12.113 10.526 1.211 1.00 91.25 100 LYS A O 1
ATOM 786 N N . ARG A 1 101 ? -12.534 12.735 1.290 1.00 90.62 101 ARG A N 1
ATOM 787 C CA . ARG A 1 101 ? -12.380 12.959 -0.156 1.00 90.62 101 ARG A CA 1
ATOM 788 C C . ARG A 1 101 ? -10.912 12.883 -0.568 1.00 90.62 101 ARG A C 1
ATOM 790 O O . ARG A 1 101 ? -10.044 13.301 0.193 1.00 90.62 101 ARG A O 1
ATOM 797 N N . LEU A 1 102 ? -10.684 12.410 -1.789 1.00 90.12 102 LEU A N 1
ATOM 798 C CA . LEU A 1 102 ? -9.384 12.448 -2.449 1.00 90.12 102 LEU A CA 1
ATOM 799 C C . LEU A 1 102 ? -8.964 13.898 -2.723 1.00 90.12 102 LEU A C 1
ATOM 801 O O . LEU A 1 102 ? -9.806 14.749 -3.030 1.00 90.12 102 LEU A O 1
ATOM 805 N N . VAL A 1 103 ? -7.668 14.165 -2.595 1.00 89.75 103 VAL A N 1
ATOM 806 C CA . VAL A 1 103 ? -7.056 15.478 -2.795 1.00 89.75 103 VAL A CA 1
ATOM 807 C C . VAL A 1 103 ? -5.956 15.347 -3.844 1.00 89.75 103 VAL A C 1
ATOM 809 O O . VAL A 1 103 ? -4.999 14.609 -3.622 1.00 89.75 103 VAL A O 1
ATOM 812 N N . PRO A 1 104 ? -6.068 16.048 -4.985 1.00 82.56 104 PRO A N 1
ATOM 813 C CA . PRO A 1 104 ? -5.056 15.969 -6.026 1.00 82.56 104 PRO A CA 1
ATOM 814 C C . PRO A 1 104 ? -3.739 16.592 -5.554 1.00 82.56 104 PRO A C 1
ATOM 816 O O . PRO A 1 104 ? -3.733 17.532 -4.750 1.00 82.56 104 PRO A O 1
ATOM 819 N N . SER A 1 105 ? -2.629 16.104 -6.105 1.00 82.50 105 SER A N 1
ATOM 820 C CA . SER A 1 105 ? -1.320 16.722 -5.911 1.00 82.50 105 SER A CA 1
ATOM 821 C C . SER A 1 105 ? -1.305 18.157 -6.436 1.00 82.50 105 SER A C 1
ATOM 823 O O . SER A 1 105 ? -1.956 18.497 -7.430 1.00 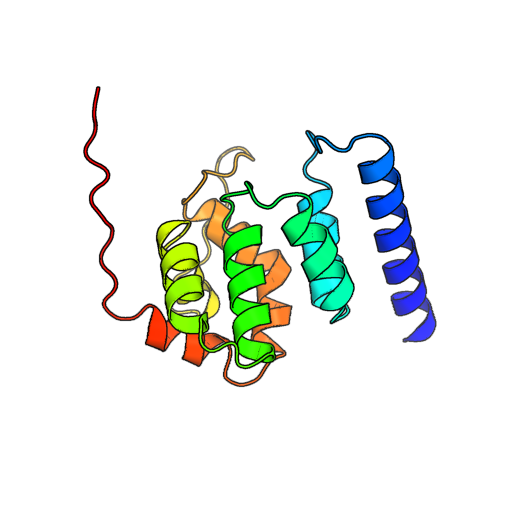82.50 105 SER A O 1
ATOM 825 N N . ARG A 1 106 ? -0.552 19.026 -5.757 1.00 74.50 106 ARG A N 1
ATOM 826 C CA . ARG A 1 106 ? -0.284 20.385 -6.240 1.00 74.50 106 ARG A CA 1
ATOM 827 C C . ARG A 1 106 ? 1.014 20.354 -7.037 1.00 74.50 106 ARG A C 1
ATOM 829 O O . ARG A 1 106 ? 2.026 19.851 -6.561 1.00 74.50 106 ARG A O 1
ATOM 836 N N . ASP A 1 107 ? 0.954 20.845 -8.270 1.00 76.62 107 ASP A N 1
ATOM 837 C CA . ASP A 1 107 ? 2.112 21.020 -9.158 1.00 76.62 107 ASP A CA 1
ATOM 838 C C . ASP A 1 107 ? 2.874 19.728 -9.513 1.00 76.62 107 ASP A C 1
ATOM 840 O O . ASP A 1 107 ? 4.042 19.767 -9.891 1.00 76.62 107 ASP A O 1
ATOM 844 N N . GLY A 1 108 ? 2.208 18.571 -9.417 1.00 75.19 108 GLY A N 1
ATOM 845 C CA . GLY A 1 108 ? 2.783 17.268 -9.766 1.00 75.19 108 GLY A CA 1
ATOM 846 C C . GLY A 1 108 ? 3.731 16.680 -8.717 1.00 75.19 108 GLY A C 1
ATOM 847 O O . GLY A 1 108 ? 4.301 15.617 -8.955 1.00 75.19 108 GLY A O 1
ATOM 848 N N . TYR A 1 109 ? 3.881 17.324 -7.556 1.00 78.75 109 TYR A N 1
ATOM 849 C CA . TYR A 1 109 ? 4.671 16.805 -6.442 1.00 78.75 109 TYR A CA 1
ATOM 850 C C . TYR A 1 109 ? 3.789 16.082 -5.427 1.00 78.75 109 TYR A C 1
ATOM 852 O O . TYR A 1 109 ? 2.674 16.513 -5.141 1.00 78.75 109 TYR A O 1
ATOM 860 N N . ILE A 1 110 ? 4.312 14.989 -4.872 1.00 83.38 110 ILE A N 1
ATOM 861 C CA . ILE A 1 110 ? 3.669 14.227 -3.801 1.00 83.38 110 ILE A CA 1
ATOM 862 C C . ILE A 1 110 ? 4.362 14.557 -2.479 1.00 83.38 110 ILE A C 1
ATOM 864 O O . ILE A 1 110 ? 5.582 14.427 -2.351 1.00 83.38 110 ILE A O 1
ATOM 868 N N . SER A 1 111 ? 3.574 14.965 -1.491 1.00 86.94 111 SER A N 1
ATOM 869 C CA . SER A 1 111 ? 4.033 15.276 -0.144 1.00 86.94 111 SER A CA 1
ATOM 870 C C . SER A 1 111 ? 4.052 14.008 0.704 1.00 86.94 111 SER A C 1
ATOM 872 O O . SER A 1 111 ? 3.014 13.427 1.003 1.00 86.94 111 SER A O 1
ATOM 874 N N . MET A 1 112 ? 5.240 13.591 1.136 1.00 87.00 112 MET A N 1
ATOM 875 C CA . MET A 1 112 ? 5.418 12.431 2.014 1.00 87.00 112 MET A CA 1
ATOM 876 C C . MET A 1 112 ? 4.610 12.599 3.319 1.00 87.00 112 MET A C 1
ATOM 878 O O . MET A 1 112 ? 4.833 13.543 4.080 1.00 87.00 112 MET A O 1
ATOM 882 N N . GLY A 1 113 ? 3.663 11.693 3.568 1.00 89.38 113 GLY A N 1
ATOM 883 C CA . GLY A 1 113 ? 2.723 11.695 4.692 1.00 89.38 113 GLY A CA 1
ATOM 884 C C . GLY A 1 113 ? 1.491 12.583 4.483 1.00 89.38 113 GLY A C 1
ATOM 885 O O . GLY A 1 113 ? 0.657 12.698 5.383 1.00 89.38 113 GLY A O 1
ATOM 886 N N . GLY A 1 114 ? 1.380 13.229 3.321 1.00 91.56 114 GLY A N 1
ATOM 887 C CA . GLY A 1 114 ? 0.319 14.163 2.963 1.00 91.56 114 GLY A CA 1
ATOM 888 C C . GLY A 1 114 ? -0.938 13.504 2.393 1.00 91.56 114 GLY A C 1
ATOM 889 O O . GLY A 1 114 ? -1.021 12.296 2.169 1.00 91.56 114 GLY A O 1
ATOM 890 N N . GLU A 1 115 ? -1.964 14.322 2.163 1.00 92.94 115 GLU A N 1
ATOM 891 C CA . GLU A 1 115 ? -3.239 13.883 1.577 1.00 92.94 115 GLU A CA 1
ATOM 892 C C . GLU A 1 115 ? -3.120 13.513 0.091 1.00 92.94 115 GLU A C 1
ATOM 894 O O . GLU A 1 115 ? -3.859 12.660 -0.399 1.00 92.94 115 GLU A O 1
ATOM 899 N N . ASP A 1 116 ? -2.184 14.142 -0.612 1.00 92.75 116 ASP A N 1
ATOM 900 C CA . ASP A 1 116 ? -1.842 13.875 -2.007 1.00 92.75 116 ASP A CA 1
ATOM 901 C 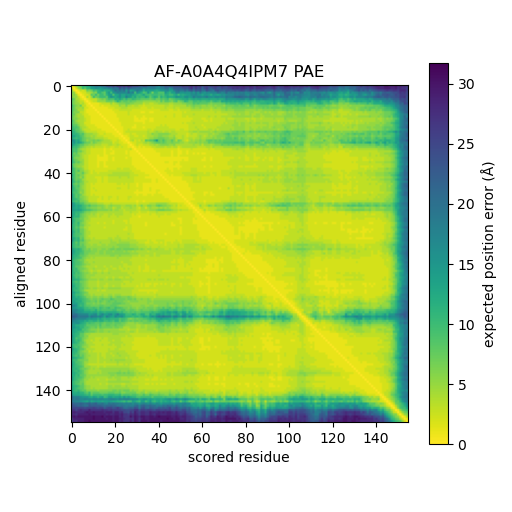C . ASP A 1 116 ? -1.186 12.498 -2.179 1.00 92.75 116 ASP A C 1
ATOM 903 O O . ASP A 1 116 ? -1.583 11.738 -3.059 1.00 92.75 116 ASP A O 1
ATOM 907 N N . GLU A 1 117 ? -0.260 12.122 -1.294 1.00 93.50 117 GLU A N 1
ATOM 908 C CA . GLU A 1 117 ? 0.314 10.770 -1.264 1.00 93.50 117 GLU A CA 1
ATOM 909 C C . GLU A 1 117 ? -0.752 9.715 -0.961 1.00 93.50 117 GLU A C 1
ATOM 911 O O . GLU A 1 117 ? -0.832 8.686 -1.635 1.00 93.50 117 GLU A O 1
ATOM 916 N N . ALA A 1 118 ? -1.607 9.980 0.031 1.00 94.31 118 ALA A N 1
ATOM 917 C CA . ALA A 1 118 ? -2.702 9.078 0.362 1.00 94.31 118 ALA A CA 1
ATOM 918 C C . ALA A 1 118 ? -3.657 8.899 -0.824 1.00 94.31 118 ALA A C 1
ATOM 920 O O . ALA A 1 118 ? -4.112 7.787 -1.086 1.00 94.31 118 ALA A O 1
ATOM 921 N N . THR A 1 119 ? -3.924 9.977 -1.561 1.00 94.44 119 THR A N 1
ATOM 922 C CA . THR A 1 119 ? -4.757 9.945 -2.763 1.00 94.44 119 THR A CA 1
ATOM 923 C C . THR A 1 119 ? -4.127 9.091 -3.851 1.00 94.44 119 THR A C 1
ATOM 925 O O . THR A 1 119 ? -4.783 8.161 -4.315 1.00 94.44 119 THR A O 1
ATOM 928 N N . ALA A 1 120 ? -2.855 9.327 -4.184 1.00 92.06 120 ALA A N 1
A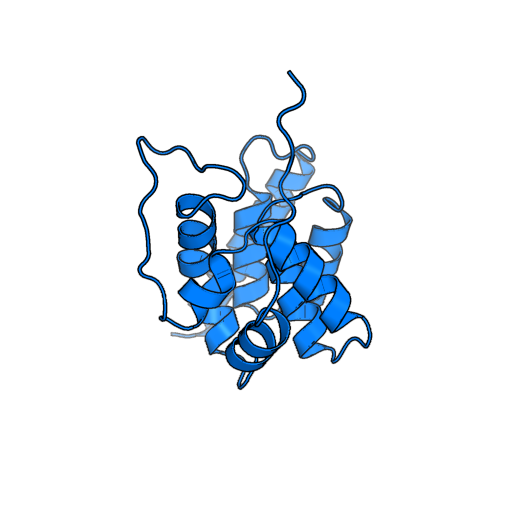TOM 929 C CA . ALA A 1 120 ? -2.133 8.528 -5.173 1.00 92.06 120 ALA A CA 1
ATOM 930 C C . ALA A 1 120 ? -2.169 7.030 -4.818 1.00 92.06 120 ALA A C 1
ATOM 932 O O . ALA A 1 120 ? -2.510 6.188 -5.649 1.00 92.06 120 ALA A O 1
ATOM 933 N N . TYR A 1 121 ? -1.930 6.693 -3.546 1.00 94.12 121 TYR A N 1
ATOM 934 C CA . TYR A 1 121 ? -2.014 5.309 -3.088 1.00 94.12 121 TYR A CA 1
ATOM 935 C C . TYR A 1 121 ? -3.421 4.711 -3.240 1.00 94.12 121 TYR A C 1
ATOM 937 O O . TYR A 1 121 ? -3.566 3.583 -3.716 1.00 94.12 121 TYR A O 1
ATOM 945 N N . VAL A 1 122 ? -4.467 5.437 -2.833 1.00 94.44 122 VAL A N 1
ATOM 946 C CA . VAL A 1 122 ? -5.856 4.952 -2.898 1.00 94.44 122 VAL A CA 1
ATOM 947 C C . VAL A 1 122 ? -6.345 4.806 -4.337 1.00 94.44 122 VAL A C 1
ATOM 949 O O . VAL A 1 122 ? -7.091 3.866 -4.624 1.00 94.44 122 VAL A O 1
ATOM 952 N N . GLU A 1 123 ? -5.932 5.689 -5.241 1.00 92.50 123 GLU A N 1
ATOM 953 C CA . GLU A 1 123 ? -6.259 5.592 -6.664 1.00 92.50 123 GLU A CA 1
ATOM 954 C C . GLU A 1 123 ? -5.636 4.344 -7.295 1.00 92.50 123 GLU A C 1
ATOM 956 O O . GLU A 1 123 ? -6.336 3.583 -7.967 1.00 92.50 123 GLU A O 1
ATOM 961 N N . GLU A 1 124 ? -4.360 4.076 -7.015 1.00 90.56 124 GLU A N 1
ATOM 962 C CA . GLU A 1 124 ? -3.652 2.928 -7.588 1.00 90.56 124 GLU A CA 1
ATOM 963 C C . GLU A 1 124 ? -4.043 1.588 -6.950 1.00 90.56 124 GLU A C 1
ATOM 965 O O . GLU A 1 124 ? -4.217 0.584 -7.645 1.00 90.56 124 GLU A O 1
ATOM 970 N N . ASN A 1 125 ? -4.188 1.558 -5.622 1.00 93.38 125 ASN A N 1
ATOM 971 C CA . ASN A 1 125 ? -4.260 0.317 -4.846 1.00 93.38 125 ASN A CA 1
ATOM 972 C C . ASN A 1 125 ? -5.600 0.107 -4.134 1.00 93.38 125 ASN A C 1
ATOM 974 O O . ASN A 1 125 ? -5.871 -0.985 -3.629 1.00 93.38 125 ASN A O 1
ATOM 978 N N . GLY A 1 126 ? -6.495 1.098 -4.127 1.00 92.94 126 GLY A N 1
ATOM 979 C CA . GLY A 1 126 ? -7.798 0.986 -3.466 1.00 92.94 126 GLY A CA 1
ATOM 980 C C . GLY A 1 126 ? -8.680 -0.126 -4.040 1.00 92.94 126 GLY A C 1
ATOM 981 O O . GLY A 1 126 ? -9.484 -0.709 -3.314 1.00 92.94 126 GLY A O 1
ATOM 982 N N . ALA A 1 127 ? -8.516 -0.474 -5.321 1.00 91.75 127 ALA A N 1
ATOM 983 C CA . ALA A 1 127 ? -9.198 -1.623 -5.917 1.00 91.75 127 ALA A CA 1
ATOM 984 C C . ALA A 1 127 ? -8.771 -2.954 -5.275 1.00 91.75 127 ALA A C 1
ATOM 986 O O . ALA A 1 127 ? -9.632 -3.784 -4.992 1.00 91.75 127 ALA A O 1
ATOM 987 N N . ALA A 1 128 ? -7.478 -3.127 -4.978 1.00 91.81 128 ALA A N 1
ATOM 988 C CA . ALA A 1 128 ? -6.964 -4.324 -4.315 1.00 91.81 128 ALA A CA 1
ATOM 989 C C . ALA A 1 128 ? -7.516 -4.457 -2.886 1.00 91.81 128 ALA A C 1
ATOM 991 O O . ALA A 1 128 ? -7.939 -5.540 -2.489 1.00 91.81 128 ALA A O 1
ATOM 992 N N . TRP A 1 129 ? -7.611 -3.347 -2.144 1.00 95.25 129 TRP A N 1
ATOM 993 C CA . TRP A 1 129 ? -8.254 -3.323 -0.824 1.00 95.25 129 TRP A CA 1
ATOM 994 C C . TRP A 1 129 ? -9.734 -3.709 -0.884 1.00 95.25 129 TRP A C 1
ATOM 996 O O . TRP A 1 129 ? -10.187 -4.525 -0.087 1.00 95.25 129 TRP A O 1
ATOM 1006 N N . ARG A 1 130 ? -10.493 -3.156 -1.839 1.00 94.19 130 ARG A N 1
ATOM 1007 C CA . ARG A 1 130 ? -11.929 -3.457 -1.999 1.00 94.19 130 ARG A CA 1
ATOM 1008 C C . ARG A 1 130 ? -12.197 -4.883 -2.476 1.00 94.19 130 ARG A C 1
ATOM 1010 O O . ARG A 1 130 ? -13.259 -5.423 -2.182 1.00 94.19 130 ARG A O 1
ATOM 1017 N N . ALA A 1 131 ? -11.261 -5.485 -3.206 1.00 92.00 131 ALA A N 1
ATOM 1018 C CA . ALA A 1 131 ? -11.376 -6.866 -3.663 1.00 92.00 131 ALA A CA 1
ATOM 1019 C C . ALA A 1 131 ? -11.306 -7.883 -2.511 1.00 92.00 131 ALA A C 1
ATOM 1021 O O . ALA A 1 131 ? -11.731 -9.024 -2.686 1.00 92.00 131 ALA A O 1
ATOM 1022 N N . ILE A 1 132 ? -10.792 -7.483 -1.344 1.00 92.44 132 ILE A N 1
ATOM 1023 C CA . ILE A 1 132 ? -10.629 -8.349 -0.179 1.00 92.44 132 ILE A CA 1
ATOM 1024 C C . ILE A 1 132 ? -11.700 -7.983 0.865 1.00 92.44 132 ILE A C 1
ATOM 1026 O O . ILE A 1 132 ? -11.611 -6.924 1.493 1.00 92.44 132 ILE A O 1
ATOM 1030 N N . PRO A 1 133 ? -12.710 -8.847 1.088 1.00 93.62 133 PRO A N 1
ATOM 1031 C CA . PRO A 1 133 ? -13.774 -8.573 2.048 1.00 93.62 133 PRO A CA 1
ATOM 1032 C C . PRO A 1 133 ? -13.228 -8.292 3.451 1.00 93.62 133 PRO A C 1
ATOM 1034 O O . PRO A 1 133 ? -12.403 -9.048 3.953 1.00 93.62 133 PRO A O 1
ATOM 1037 N N . GLY A 1 134 ? -13.698 -7.213 4.080 1.00 94.38 134 GLY A N 1
ATOM 1038 C CA . GLY A 1 134 ? -13.347 -6.845 5.456 1.00 94.38 134 GLY A CA 1
ATOM 1039 C C . GLY A 1 134 ? -11.972 -6.195 5.647 1.00 94.38 134 GLY A C 1
ATOM 1040 O O . GLY A 1 134 ? -11.676 -5.765 6.760 1.00 94.38 134 GLY A O 1
ATOM 1041 N N . ALA A 1 135 ? -11.141 -6.064 4.605 1.00 95.69 135 ALA A N 1
ATOM 1042 C CA . ALA A 1 135 ? -9.806 -5.470 4.736 1.00 95.69 135 ALA A CA 1
ATOM 1043 C C . ALA A 1 135 ? -9.860 -3.988 5.146 1.00 95.69 135 ALA A C 1
ATOM 1045 O O . ALA A 1 135 ? -9.105 -3.545 6.013 1.00 95.69 135 ALA A O 1
ATOM 1046 N N . ILE A 1 136 ? -10.776 -3.225 4.541 1.00 96.06 136 ILE A N 1
ATOM 1047 C CA . ILE A 1 136 ? -10.951 -1.795 4.832 1.00 96.06 136 ILE A CA 1
ATOM 1048 C C . ILE A 1 136 ? -11.513 -1.597 6.244 1.00 96.06 136 ILE A C 1
ATOM 1050 O O . ILE A 1 136 ? -10.987 -0.769 6.985 1.00 96.06 136 ILE A O 1
ATOM 1054 N N . ASP A 1 137 ? -12.512 -2.386 6.644 1.00 94.75 137 ASP A N 1
ATOM 1055 C CA . ASP A 1 137 ? -13.089 -2.315 7.992 1.00 94.75 137 ASP A CA 1
ATOM 1056 C C . ASP A 1 137 ? -12.041 -2.673 9.050 1.00 94.75 137 ASP A C 1
ATOM 1058 O O . ASP A 1 137 ? -11.844 -1.936 10.013 1.00 94.75 137 ASP A O 1
ATOM 1062 N N . TRP A 1 138 ? -11.271 -3.740 8.817 1.00 95.50 138 TRP A N 1
ATOM 1063 C CA . TRP A 1 138 ? -10.166 -4.147 9.683 1.00 95.50 138 TRP A CA 1
ATOM 1064 C C . TRP A 1 138 ? -9.123 -3.038 9.872 1.00 95.50 138 TRP A C 1
ATOM 1066 O O . TRP A 1 138 ? -8.640 -2.835 10.994 1.00 95.50 138 TRP A O 1
ATOM 1076 N N . LEU A 1 139 ? -8.787 -2.322 8.791 1.00 95.56 139 LEU A N 1
ATOM 1077 C CA . LEU A 1 139 ? -7.857 -1.195 8.809 1.00 95.56 139 LEU A CA 1
ATOM 1078 C C . LEU A 1 139 ? -8.448 0.004 9.561 1.00 95.56 139 LEU A C 1
ATOM 1080 O O . LEU A 1 139 ? -7.762 0.619 10.382 1.00 95.56 139 LEU A O 1
ATOM 1084 N N . ALA A 1 140 ? -9.714 0.335 9.305 1.00 92.12 140 ALA A N 1
ATOM 1085 C CA . ALA A 1 140 ? -10.421 1.433 9.955 1.00 92.12 140 ALA A CA 1
ATOM 1086 C C . ALA A 1 140 ? -10.552 1.196 11.469 1.00 92.12 140 ALA A C 1
ATOM 1088 O O . ALA A 1 140 ? -10.196 2.061 12.268 1.00 92.12 140 ALA A O 1
ATOM 1089 N N . GLU A 1 141 ? -10.960 -0.001 11.890 1.00 91.50 141 GLU A N 1
ATOM 1090 C CA . GLU A 1 141 ? -11.058 -0.387 13.303 1.00 91.50 141 GLU A CA 1
ATOM 1091 C C . GLU A 1 141 ? -9.720 -0.234 14.034 1.00 91.50 141 GLU A C 1
ATOM 1093 O O . GLU A 1 141 ? -9.660 0.324 15.128 1.00 91.50 141 GLU A O 1
ATOM 1098 N N . ARG A 1 142 ? -8.623 -0.694 13.420 1.00 89.75 142 ARG A N 1
ATOM 1099 C CA . ARG A 1 142 ? -7.281 -0.674 14.034 1.00 89.75 142 ARG A CA 1
ATOM 1100 C C . ARG A 1 142 ? -6.602 0.687 13.992 1.00 89.75 142 ARG A C 1
ATOM 1102 O O . ARG A 1 142 ? -5.664 0.913 14.754 1.00 89.75 142 ARG A O 1
ATOM 1109 N N . SER A 1 143 ? -7.075 1.580 13.130 1.00 88.81 143 SER A N 1
ATOM 1110 C CA . SER A 1 143 ? -6.642 2.978 13.089 1.00 88.81 143 SER A CA 1
ATOM 1111 C C . SER A 1 143 ? -7.512 3.900 13.950 1.00 88.81 143 SER A C 1
ATOM 1113 O O . SER A 1 143 ? -7.104 5.021 14.263 1.00 88.81 143 SER A O 1
ATOM 1115 N N . THR A 1 144 ? -8.681 3.432 14.399 1.00 83.12 144 THR A N 1
ATOM 1116 C CA . THR A 1 144 ? -9.596 4.214 15.233 1.00 83.12 144 THR A CA 1
ATOM 1117 C C . THR A 1 144 ? -8.947 4.543 16.579 1.00 83.12 144 THR A C 1
ATOM 1119 O O . THR A 1 144 ? -8.503 3.667 17.317 1.00 83.12 144 THR A O 1
ATOM 1122 N N . GLY A 1 145 ? -8.890 5.833 16.916 1.00 75.88 145 GLY A N 1
ATOM 1123 C CA . GLY A 1 145 ? -8.331 6.314 18.184 1.00 75.88 145 GLY A CA 1
ATOM 1124 C C . GLY A 1 145 ? -6.810 6.501 18.199 1.00 75.88 145 GLY A C 1
ATOM 1125 O O . GLY A 1 145 ? -6.284 6.990 19.204 1.00 75.88 145 GLY A O 1
ATOM 1126 N N . LEU A 1 146 ? -6.102 6.191 17.105 1.00 83.19 146 LEU A N 1
ATOM 1127 C CA . LEU A 1 146 ? -4.707 6.601 16.952 1.00 83.19 146 LEU A CA 1
ATOM 1128 C C . LEU A 1 146 ? -4.632 8.131 16.864 1.00 83.19 146 LEU A C 1
ATOM 1130 O O . LEU A 1 146 ? -5.419 8.782 16.176 1.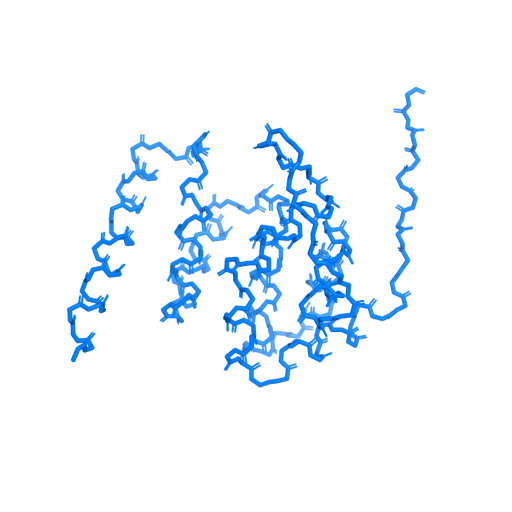00 83.19 146 LEU A O 1
ATOM 1134 N N . LYS A 1 147 ? -3.698 8.718 17.616 1.00 74.38 147 LYS A N 1
ATOM 1135 C CA . LYS A 1 147 ? -3.453 10.163 17.629 1.00 74.38 147 LYS A CA 1
ATOM 1136 C C . LYS A 1 147 ? -2.116 10.453 16.965 1.00 74.38 147 LYS A C 1
ATOM 1138 O O . LYS A 1 147 ? -1.163 9.714 17.222 1.00 74.38 147 LYS A O 1
ATOM 1143 N N . PRO A 1 148 ? -2.007 11.536 16.172 1.00 64.69 148 PRO A N 1
ATOM 1144 C CA . PRO A 1 148 ? -0.743 11.883 15.554 1.00 64.69 148 PRO A CA 1
ATOM 1145 C C . PRO A 1 148 ? 0.258 12.157 16.667 1.00 64.69 148 PRO A C 1
ATOM 1147 O O . PRO A 1 148 ? 0.012 13.001 17.538 1.00 64.69 148 PRO A O 1
ATOM 1150 N N . ARG A 1 149 ? 1.388 11.447 16.664 1.00 59.47 149 ARG A N 1
ATOM 1151 C CA . ARG A 1 149 ? 2.508 11.843 17.515 1.00 59.47 149 ARG A CA 1
ATOM 1152 C C . ARG A 1 149 ? 2.914 13.223 17.021 1.00 59.47 149 ARG A C 1
ATOM 1154 O O . ARG A 1 149 ? 3.250 13.374 15.849 1.00 59.47 149 ARG A O 1
ATOM 1161 N N . HIS A 1 150 ? 2.817 14.235 17.881 1.00 47.22 150 HIS A N 1
ATOM 1162 C CA . HIS A 1 150 ? 3.365 15.549 17.570 1.00 47.22 150 HIS A CA 1
ATOM 1163 C C . HIS A 1 150 ? 4.856 15.339 17.294 1.00 47.22 150 HIS A C 1
ATOM 1165 O O . HIS A 1 150 ? 5.635 15.134 18.224 1.00 47.22 150 HIS A O 1
ATOM 1171 N N . ARG A 1 151 ? 5.252 15.330 16.016 1.00 47.66 151 ARG A N 1
ATOM 1172 C CA . ARG A 1 151 ? 6.648 15.533 15.646 1.00 47.66 151 ARG A CA 1
ATOM 1173 C C . ARG A 1 151 ? 6.934 16.974 16.034 1.00 47.66 151 ARG A C 1
ATOM 1175 O O . ARG A 1 151 ? 6.563 17.895 15.315 1.00 47.66 151 ARG A O 1
ATOM 1182 N N . GLY A 1 152 ? 7.470 17.164 17.237 1.00 36.31 152 GLY A N 1
ATOM 1183 C CA . GLY A 1 152 ? 7.977 18.459 17.650 1.00 36.31 152 GLY A CA 1
ATOM 1184 C C . GLY A 1 152 ? 8.962 18.933 16.590 1.00 36.31 152 GLY A C 1
ATOM 1185 O O . GLY A 1 152 ? 9.882 18.194 16.240 1.00 36.31 152 GLY A O 1
ATOM 1186 N N . CYS A 1 153 ? 8.741 20.139 16.067 1.00 39.03 153 CYS A N 1
ATOM 1187 C CA . CYS A 1 153 ? 9.791 20.899 15.411 1.00 39.03 153 CYS A CA 1
ATOM 1188 C C . CYS A 1 153 ? 11.007 20.896 16.341 1.00 39.03 153 CYS A C 1
ATOM 1190 O O . CYS A 1 153 ? 10.954 21.473 17.425 1.00 39.03 153 CYS A O 1
ATOM 1192 N N . GLN A 1 154 ? 12.075 20.221 15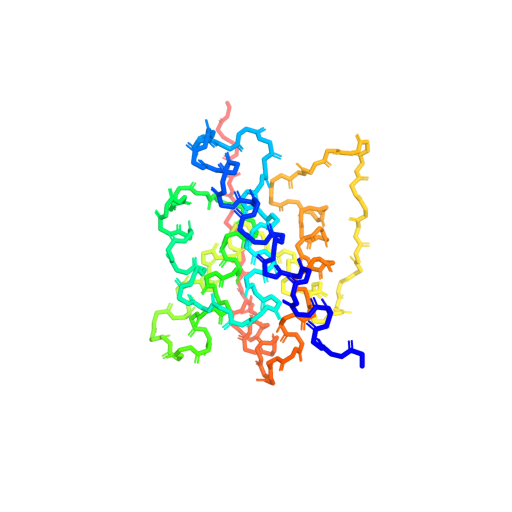.937 1.00 36.50 154 GLN A N 1
ATOM 1193 C CA . GLN A 1 154 ? 13.412 20.588 16.367 1.00 36.50 154 GLN A CA 1
ATOM 1194 C C . GLN A 1 154 ? 14.057 21.272 15.167 1.00 36.50 154 GLN A C 1
ATOM 1196 O O . GLN A 1 154 ? 14.551 20.607 14.258 1.00 36.50 154 GLN A O 1
ATOM 1201 N N . SER A 1 155 ? 13.959 22.599 15.178 1.00 37.16 155 SER A N 1
ATOM 1202 C CA . SER A 1 155 ? 14.850 23.530 14.491 1.00 37.16 155 SER A CA 1
ATOM 1203 C C . SER A 1 155 ? 15.374 24.491 15.546 1.00 37.16 155 SER A C 1
ATOM 1205 O O . SER A 1 155 ? 14.536 24.930 16.369 1.00 37.16 155 SER A O 1
#

Sequence (155 aa):
MTLWLTGEQQAAIDHYRAMLILNPNDNQGIRYLLASALLQRDDLAGLKVLLRQYEGDGSAAWAYTLALIAYREQDPRGPAIVREAWESNSHVPAMLAGLKRLVPSRDGYISMGGEDEATAYVEENGAAWRAIPGAIDWLAERSTGLKPRHRGCQS

Mean predicted aligned error: 6.04 Å

Solvent-accessible surface area (backbone atoms only — not comparable to full-atom values): 8908 Å² total; per-residue (Å²): 128,63,70,63,57,56,49,54,54,49,52,50,48,54,50,42,52,53,51,38,71,78,37,75,82,45,91,81,52,52,64,56,57,40,46,45,54,27,53,74,68,67,35,62,70,61,40,55,52,53,49,61,76,47,68,84,55,69,46,54,61,50,32,46,50,50,32,52,51,24,59,74,68,63,40,90,58,32,70,59,41,43,45,53,21,38,72,35,22,68,52,36,51,41,39,66,68,65,76,37,83,79,41,80,52,65,93,84,49,71,44,91,56,34,57,28,38,31,27,55,40,41,71,69,41,36,64,52,45,67,72,40,86,63,49,55,58,55,47,40,62,70,50,59,86,71,71,84,76,79,77,71,86,85,126

Foldseek 3Di:
DPPVVVVVLVVLLVVLVVVCVVPVVPPPCSLLVNLLSCLVVVVLVSNVVSCVSPVVDLALSNLVSVLLSCVVVVPPCNLVSLLSSCQFAVCQLCVLVVVDDQDDDDPPDDDGNDSNSSNVNCVRNSVSQVVDPCSSVVSCVSSPPDDHDPPDDDD

Radius of gyration: 15.89 Å; Cα contacts (8 Å, |Δi|>4): 148; chains: 1; bounding box: 34×38×42 Å

pLDDT: mean 87.41, std 12.73, range [36.31, 96.44]

Secondary structure (DSSP, 8-state):
-HHHHHHHHHHHHHHHHHHHHH-TT-TT-HHHHHHHHHHHTT-HHHHHHHHHHTTT--SHHHHHHHHHHHHHTT-TTHHHHHHHHHHH-TTHHHHHTTSS---PPBTTB--TTSHHHHHHHHHHHHHHHHHSTTHHHHHHHHHTT----------

Organism: Sphingobium fuliginis (strain ATCC 27551) (NCBI:txid336203)